Protein AF-A0A3N6BQ92-F1 (afdb_monomer)

Nearest PDB structures (foldseek):
  6eoq-assembly2_D  TM=3.029E-01  e=1.787E+00  Homo sapiens
  7svn-assembly1_A  TM=2.947E-01  e=1.986E+00  Homo sapiens
  7svl-assembly1_B  TM=3.334E-01  e=3.032E+00  Homo sapiens
  6eor-assembly1_B  TM=2.919E-01  e=3.032E+00  Homo sapiens
  6eoq-assembly2_B  TM=2.888E-01  e=7.455E+00  Homo sapiens

Structure (mmCIF, N/CA/C/O backbone):
data_AF-A0A3N6BQ92-F1
#
_entry.id   AF-A0A3N6BQ92-F1
#
loop_
_atom_site.group_PDB
_atom_site.id
_atom_site.type_symbol
_atom_site.label_atom_id
_atom_site.label_alt_id
_atom_site.label_comp_id
_atom_site.label_asym_id
_atom_site.label_entity_id
_atom_site.label_seq_id
_atom_site.pdbx_PDB_ins_code
_atom_site.Cartn_x
_atom_site.Cartn_y
_atom_site.Cartn_z
_atom_site.occupancy
_atom_site.B_iso_or_equiv
_atom_site.auth_seq_id
_atom_site.auth_comp_id
_atom_site.auth_asym_id
_atom_site.auth_atom_id
_atom_site.pdbx_PDB_model_num
ATOM 1 N N . MET A 1 1 ? -0.051 -2.066 18.102 1.00 80.56 1 MET A N 1
ATOM 2 C CA . MET A 1 1 ? -1.326 -1.638 17.477 1.00 80.56 1 MET A CA 1
ATOM 3 C C . MET A 1 1 ? -2.043 -0.658 18.404 1.00 80.56 1 MET A C 1
ATOM 5 O O . MET A 1 1 ? -2.287 -1.010 19.554 1.00 80.56 1 MET A O 1
ATOM 9 N N . LYS A 1 2 ? -2.346 0.562 17.938 1.00 93.75 2 LYS A N 1
ATOM 10 C CA . LYS A 1 2 ? -2.968 1.643 18.731 1.00 93.75 2 LYS A CA 1
ATOM 11 C C . LYS A 1 2 ? -4.335 2.013 18.151 1.00 93.75 2 LYS A C 1
ATOM 13 O O . LYS A 1 2 ? -4.481 2.065 16.934 1.00 93.75 2 LYS A O 1
ATOM 18 N N . TRP A 1 3 ? -5.326 2.232 19.016 1.00 97.12 3 TRP A N 1
ATOM 19 C CA . TRP A 1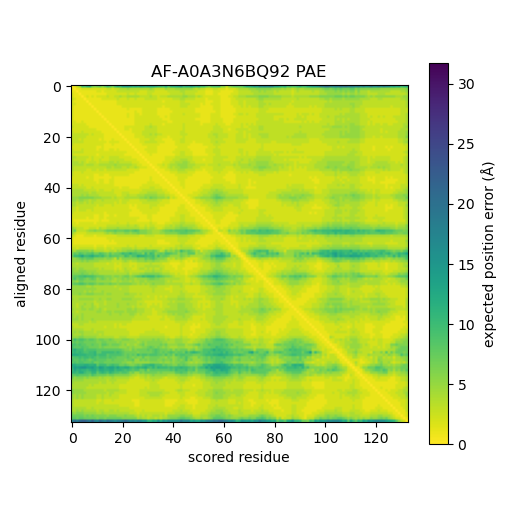 3 ? -6.704 2.541 18.619 1.00 97.12 3 TRP A CA 1
ATOM 20 C C . TRP A 1 3 ? -7.021 4.026 18.793 1.00 97.12 3 TRP A C 1
ATOM 22 O O . TRP A 1 3 ? -6.696 4.612 19.826 1.00 97.12 3 TRP A O 1
ATOM 32 N N . PHE A 1 4 ? -7.735 4.593 17.827 1.00 97.94 4 PHE A N 1
ATOM 3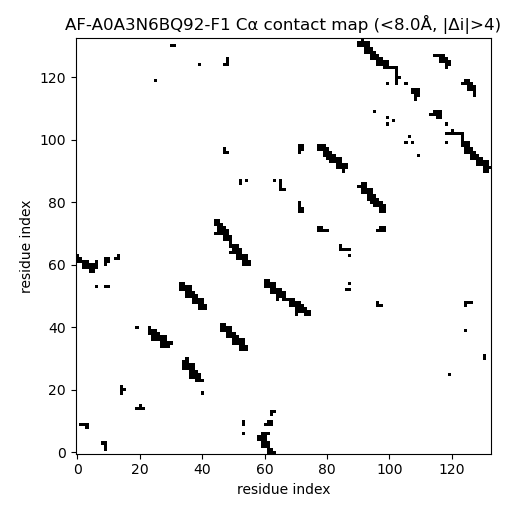3 C CA . PHE A 1 4 ? -8.110 6.003 17.758 1.00 97.94 4 PHE A CA 1
ATOM 34 C C . PHE A 1 4 ? -9.618 6.161 17.584 1.00 97.94 4 PHE A C 1
ATOM 36 O O . PHE A 1 4 ? -10.301 5.231 17.164 1.00 97.94 4 PHE A O 1
ATOM 43 N N . ASN A 1 5 ? -10.141 7.341 17.912 1.00 97.12 5 ASN A N 1
ATOM 44 C CA . ASN A 1 5 ? -11.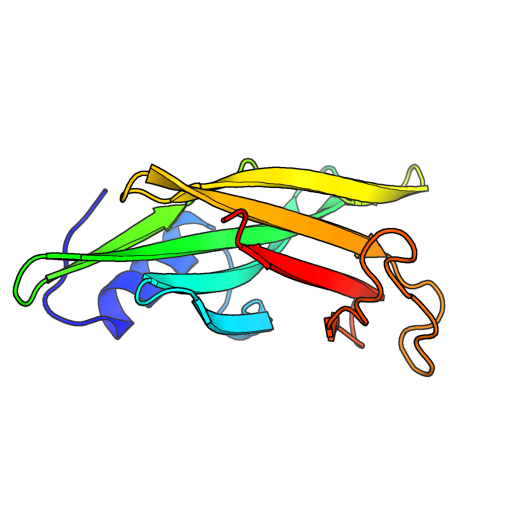570 7.647 17.775 1.00 97.12 5 ASN A CA 1
ATOM 45 C C . ASN A 1 5 ? -11.951 8.149 16.368 1.00 97.12 5 ASN A C 1
ATOM 47 O O . ASN A 1 5 ? -13.135 8.317 16.095 1.00 97.12 5 ASN A O 1
ATOM 51 N N . SER A 1 6 ? -10.975 8.375 15.484 1.00 97.50 6 SER A N 1
ATOM 52 C CA . SER A 1 6 ? -11.186 8.714 14.074 1.00 97.50 6 SER A CA 1
ATOM 53 C C . SER A 1 6 ? -10.274 7.879 13.182 1.00 97.50 6 SER A C 1
ATOM 55 O O . SER A 1 6 ? -9.218 7.415 13.617 1.00 97.50 6 SER A O 1
ATOM 57 N N . GLU A 1 7 ? -10.718 7.674 11.947 1.00 96.44 7 GLU A N 1
ATOM 58 C CA . GLU A 1 7 ? -9.959 6.986 10.906 1.00 96.44 7 GLU A CA 1
ATOM 59 C C . GLU A 1 7 ? -8.707 7.774 10.512 1.00 96.44 7 GLU A C 1
ATOM 61 O O . GLU A 1 7 ? -7.619 7.211 10.509 1.00 96.44 7 GLU A O 1
ATOM 66 N N . GLU A 1 8 ? -8.848 9.083 10.309 1.00 97.06 8 GLU A N 1
ATOM 67 C CA . GLU A 1 8 ? -7.755 10.015 10.007 1.00 97.06 8 GLU A CA 1
ATOM 68 C C . GLU A 1 8 ? -6.583 9.868 10.987 1.00 97.06 8 GLU A C 1
ATOM 70 O O . GLU A 1 8 ? -5.462 9.602 10.574 1.00 97.06 8 GLU A O 1
ATOM 75 N N . LYS A 1 9 ? -6.848 9.864 12.301 1.00 97.94 9 LYS A N 1
ATOM 76 C CA . LYS A 1 9 ? -5.797 9.671 13.318 1.00 97.94 9 LYS A CA 1
ATOM 77 C C . LYS A 1 9 ? -5.143 8.293 13.265 1.00 97.94 9 LYS A C 1
ATOM 79 O O . LYS A 1 9 ? -3.988 8.141 13.658 1.00 97.94 9 LYS A O 1
ATOM 84 N N . ALA A 1 10 ? -5.886 7.267 12.849 1.00 97.81 10 ALA A N 1
ATOM 85 C CA . ALA A 1 10 ? -5.319 5.939 12.662 1.00 97.81 10 ALA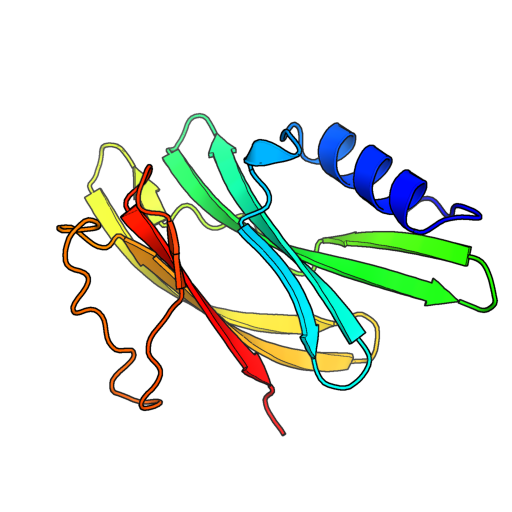 A CA 1
ATOM 86 C C . ALA A 1 10 ? -4.393 5.906 11.439 1.00 97.81 10 ALA A C 1
ATOM 88 O O . ALA A 1 10 ? -3.329 5.295 11.527 1.00 97.81 10 ALA A O 1
ATOM 89 N N . ILE A 1 11 ? -4.770 6.588 10.353 1.00 97.62 11 ILE A N 1
ATOM 90 C CA . ILE A 1 11 ? -3.952 6.751 9.148 1.00 97.62 11 ILE A CA 1
ATOM 91 C C . ILE A 1 11 ? -2.700 7.569 9.468 1.00 97.62 11 ILE A C 1
ATOM 93 O O . ILE A 1 11 ? -1.607 7.054 9.272 1.00 97.62 11 ILE A O 1
ATOM 97 N N . GLU A 1 12 ? -2.824 8.759 10.061 1.00 97.75 12 GLU A N 1
ATOM 98 C CA . GLU A 1 12 ? -1.689 9.603 10.479 1.00 97.75 12 GLU A CA 1
ATOM 99 C C . GLU A 1 12 ? -0.667 8.819 11.314 1.00 97.75 12 GLU A C 1
ATOM 101 O O . GLU A 1 12 ? 0.538 8.865 11.064 1.00 97.75 12 GLU A O 1
ATOM 106 N N . TYR A 1 13 ? -1.151 8.050 12.294 1.00 97.50 13 TYR A N 1
ATOM 107 C CA . TYR A 1 13 ? -0.298 7.191 13.110 1.00 97.50 13 TYR A CA 1
ATOM 108 C C . TYR A 1 13 ? 0.377 6.084 12.289 1.00 97.50 13 TYR A C 1
ATOM 110 O O . TYR A 1 13 ? 1.539 5.760 12.533 1.00 97.50 13 TYR A O 1
ATOM 118 N N . GLY A 1 14 ? -0.341 5.494 11.332 1.00 97.06 14 GLY A N 1
ATOM 119 C CA . GLY A 1 14 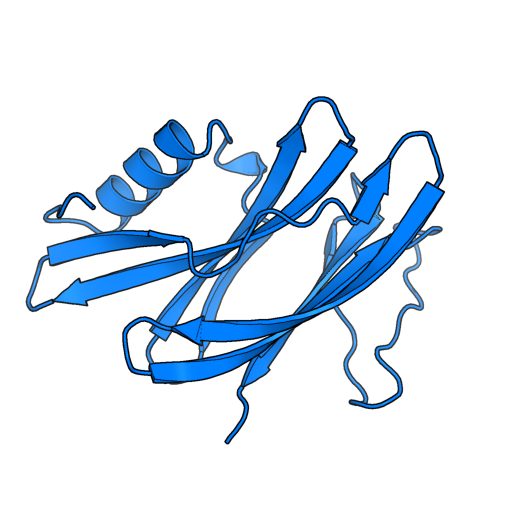? 0.192 4.534 10.370 1.00 97.06 14 GLY A CA 1
ATOM 120 C C . GLY A 1 14 ? 1.340 5.113 9.551 1.00 97.06 14 GLY A C 1
ATOM 121 O O . GLY A 1 14 ? 2.440 4.568 9.591 1.00 97.06 14 GLY A O 1
ATOM 122 N N . LEU A 1 15 ? 1.115 6.263 8.911 1.00 97.00 15 LEU A N 1
ATOM 123 C CA . LEU A 1 15 ? 2.112 6.971 8.103 1.00 97.00 15 LEU A CA 1
ATOM 124 C C . LEU A 1 15 ? 3.385 7.272 8.907 1.00 97.00 15 LEU A C 1
ATOM 126 O O . LEU A 1 15 ? 4.495 6.996 8.450 1.00 97.00 15 LEU A O 1
ATOM 130 N N . GLN A 1 16 ? 3.233 7.745 10.149 1.00 96.56 16 GLN A N 1
ATOM 131 C CA . GLN A 1 16 ? 4.361 8.002 11.050 1.00 96.56 16 GLN A CA 1
ATOM 132 C C . GLN A 1 16 ? 5.165 6.735 11.372 1.00 96.56 16 GLN A C 1
ATOM 134 O O . GLN A 1 16 ? 6.395 6.762 11.315 1.00 96.56 16 GLN A O 1
ATOM 139 N N . ASN A 1 17 ? 4.498 5.622 11.699 1.00 94.56 17 ASN A N 1
ATOM 140 C CA . ASN A 1 17 ? 5.190 4.365 12.010 1.00 94.56 17 ASN A CA 1
ATOM 141 C C . ASN A 1 17 ? 5.888 3.777 10.783 1.00 94.56 17 ASN A C 1
ATOM 143 O O . ASN A 1 17 ? 6.991 3.244 10.894 1.00 94.56 17 ASN A O 1
ATOM 147 N N . GLU A 1 18 ? 5.242 3.874 9.623 1.00 93.81 18 GLU A N 1
ATOM 148 C CA . GLU A 1 18 ? 5.780 3.390 8.356 1.00 93.81 18 GLU A CA 1
ATOM 149 C C . GLU A 1 18 ? 6.876 4.319 7.801 1.00 93.81 18 GLU A C 1
ATOM 151 O O . GLU A 1 18 ? 7.637 3.905 6.924 1.00 93.81 18 GLU A O 1
ATOM 156 N N . LYS A 1 19 ? 7.032 5.526 8.367 1.00 95.12 19 LYS A N 1
ATOM 157 C CA . LYS A 1 19 ? 7.962 6.579 7.923 1.00 95.12 19 LYS A CA 1
ATOM 158 C C . LYS A 1 19 ? 7.704 7.018 6.477 1.00 95.12 19 LYS A C 1
ATOM 160 O O . LYS A 1 19 ? 8.645 7.241 5.719 1.00 95.12 19 LYS A O 1
ATOM 165 N N . ILE A 1 20 ? 6.431 7.139 6.122 1.00 95.56 20 ILE A N 1
ATOM 166 C CA . ILE A 1 20 ? 5.950 7.579 4.807 1.00 95.56 20 ILE A CA 1
ATOM 167 C C . ILE A 1 20 ? 5.104 8.846 4.957 1.00 95.56 20 ILE A C 1
ATOM 169 O O . ILE A 1 20 ? 4.690 9.214 6.060 1.00 95.56 20 ILE A O 1
ATOM 173 N N . LYS A 1 21 ? 4.867 9.534 3.846 1.00 96.88 21 LYS A N 1
ATOM 174 C CA . LYS A 1 21 ? 4.042 10.740 3.758 1.00 96.88 21 LYS A CA 1
ATOM 175 C C . LYS A 1 21 ? 2.673 10.406 3.179 1.00 96.88 21 LYS A C 1
ATOM 177 O O . LYS A 1 21 ? 2.468 9.353 2.590 1.00 96.88 21 LYS A O 1
ATOM 182 N N . GLU A 1 22 ? 1.741 11.342 3.296 1.00 96.25 22 GLU A N 1
ATOM 183 C CA . GLU A 1 22 ? 0.422 11.215 2.667 1.00 96.25 22 GLU A CA 1
ATOM 184 C C . GLU A 1 22 ? 0.519 11.093 1.138 1.00 96.25 22 GLU A C 1
ATOM 186 O O . GLU A 1 22 ? -0.196 10.296 0.546 1.00 96.25 22 GLU A O 1
ATOM 191 N N . SER A 1 23 ? 1.481 11.781 0.511 1.00 95.94 23 SER A N 1
ATOM 192 C CA . SER A 1 23 ? 1.776 11.667 -0.927 1.00 95.94 23 SER A CA 1
ATOM 193 C C . SER A 1 23 ? 2.277 10.286 -1.363 1.00 95.94 23 SER A C 1
ATOM 195 O O . SER A 1 23 ? 2.375 10.023 -2.558 1.00 95.94 23 SER A O 1
ATOM 197 N N . ASP A 1 24 ? 2.645 9.424 -0.414 1.00 96.81 24 ASP A N 1
ATOM 198 C CA . ASP A 1 24 ? 3.041 8.047 -0.701 1.00 96.81 24 ASP A CA 1
ATOM 199 C C . ASP A 1 24 ? 1.830 7.097 -0.722 1.00 96.81 24 ASP A C 1
ATOM 201 O O . ASP A 1 24 ? 1.967 5.940 -1.116 1.00 96.81 24 ASP A O 1
ATOM 205 N N . ILE A 1 25 ? 0.639 7.554 -0.318 1.00 97.25 25 ILE A N 1
ATOM 206 C CA . ILE A 1 25 ? -0.600 6.788 -0.475 1.00 97.25 25 ILE A CA 1
ATOM 207 C C . ILE A 1 25 ? -0.984 6.793 -1.954 1.00 97.25 25 ILE A C 1
ATOM 209 O O . ILE A 1 25 ? -1.187 7.847 -2.549 1.00 97.25 25 ILE A O 1
ATOM 213 N N . LEU A 1 26 ? -1.112 5.599 -2.528 1.00 96.44 26 LEU A N 1
ATOM 214 C CA . LEU A 1 26 ? -1.571 5.407 -3.901 1.00 96.44 26 LEU A CA 1
ATOM 215 C C . LEU A 1 26 ? -3.098 5.358 -3.954 1.00 96.44 26 LEU A C 1
ATOM 217 O O . LEU A 1 26 ? -3.710 5.968 -4.824 1.00 96.44 26 LEU A O 1
ATOM 221 N N . GLU A 1 27 ? -3.716 4.662 -2.997 1.00 96.50 27 GLU A N 1
ATOM 222 C CA . GLU A 1 27 ? -5.170 4.541 -2.918 1.00 96.50 27 GLU A CA 1
ATOM 223 C C . GLU A 1 27 ? -5.627 4.168 -1.505 1.00 96.50 27 GLU A C 1
ATOM 225 O O . GLU A 1 27 ? -4.948 3.448 -0.765 1.00 96.50 27 GLU A O 1
ATOM 230 N N . ILE A 1 28 ? -6.825 4.631 -1.146 1.00 96.75 28 ILE A N 1
ATOM 231 C CA . ILE A 1 28 ? -7.600 4.100 -0.026 1.00 96.75 28 ILE A CA 1
ATOM 232 C C . ILE A 1 28 ? -8.853 3.468 -0.617 1.00 96.75 28 ILE A C 1
ATOM 234 O O . ILE A 1 28 ? -9.692 4.176 -1.173 1.00 96.75 28 ILE A O 1
ATOM 238 N N . LEU A 1 29 ? -8.988 2.153 -0.476 1.00 94.81 29 LEU A N 1
ATOM 239 C CA . LEU A 1 29 ? -10.077 1.396 -1.085 1.00 94.81 29 LEU A CA 1
ATOM 240 C C . LEU A 1 29 ? -10.849 0.562 -0.062 1.00 94.81 29 LEU A C 1
ATOM 242 O O . LEU A 1 29 ? -10.334 0.192 0.996 1.00 94.81 29 LEU A O 1
ATOM 246 N N . ASP A 1 30 ? -12.088 0.234 -0.413 1.00 94.12 30 ASP A N 1
ATOM 247 C CA . ASP A 1 30 ? -12.926 -0.708 0.318 1.00 94.12 30 ASP A CA 1
ATOM 248 C C . ASP A 1 30 ? -13.074 -1.997 -0.498 1.00 94.12 30 ASP A C 1
ATOM 250 O O . ASP A 1 30 ? -13.579 -1.988 -1.620 1.00 94.12 30 ASP A O 1
ATOM 254 N N . LEU A 1 31 ? -12.657 -3.123 0.078 1.00 90.94 31 LEU A N 1
ATOM 255 C CA . LEU A 1 31 ? -12.732 -4.445 -0.536 1.00 90.94 31 LEU A CA 1
ATOM 256 C C . LEU A 1 31 ? -13.422 -5.406 0.435 1.00 90.94 31 LEU A C 1
ATOM 258 O O . LEU A 1 31 ? -12.980 -5.588 1.568 1.00 90.94 31 LEU A O 1
ATOM 262 N N . ASN A 1 32 ? -14.556 -5.975 0.017 1.00 90.44 32 ASN A N 1
ATOM 263 C CA . ASN A 1 32 ? -15.410 -6.850 0.835 1.00 90.44 32 ASN A CA 1
ATOM 264 C C . ASN A 1 32 ? -15.752 -6.288 2.234 1.00 90.44 32 ASN A C 1
ATOM 266 O O . ASN A 1 32 ? -15.726 -6.997 3.245 1.00 90.44 32 ASN A O 1
ATOM 270 N N . GLY A 1 33 ? -16.048 -4.987 2.317 1.00 90.62 33 GLY A N 1
ATOM 271 C CA . GLY A 1 33 ? -16.375 -4.326 3.588 1.00 90.62 33 GLY A CA 1
ATOM 272 C C . GLY A 1 33 ? -15.189 -4.205 4.556 1.00 90.62 33 GLY A C 1
ATOM 273 O O . GLY A 1 33 ? -15.378 -4.050 5.773 1.00 90.62 33 GLY A O 1
ATOM 274 N N . GLU A 1 34 ? -13.964 -4.313 4.044 1.00 92.69 34 GLU A N 1
ATOM 275 C CA . GLU A 1 34 ? -12.726 -3.976 4.733 1.00 92.69 34 GLU A CA 1
ATOM 276 C C . GLU A 1 34 ? -12.018 -2.834 4.017 1.00 92.69 34 GLU A C 1
ATOM 278 O O . GLU A 1 34 ? -11.959 -2.799 2.793 1.00 92.69 34 GLU A O 1
ATOM 283 N N . ARG A 1 35 ? -11.482 -1.904 4.807 1.00 95.62 35 ARG A N 1
ATOM 284 C CA . ARG A 1 35 ? -10.851 -0.692 4.304 1.00 95.62 35 ARG A CA 1
ATOM 285 C C . ARG A 1 35 ? -9.340 -0.840 4.321 1.00 95.62 35 ARG A C 1
ATOM 287 O O . ARG A 1 35 ? -8.777 -1.190 5.364 1.00 95.62 35 ARG A O 1
ATOM 294 N N . PHE A 1 36 ? -8.704 -0.572 3.190 1.00 95.50 36 PHE A N 1
ATOM 295 C CA . PHE A 1 36 ? -7.272 -0.740 2.979 1.00 95.50 36 PHE A CA 1
ATOM 296 C C . PHE A 1 36 ? -6.632 0.555 2.492 1.00 95.50 36 PHE A C 1
ATOM 298 O O . PHE A 1 36 ? -7.267 1.365 1.824 1.00 95.50 36 PHE A O 1
ATOM 305 N N . VAL A 1 37 ? -5.361 0.725 2.833 1.00 96.94 37 VAL A N 1
ATOM 306 C CA . VAL A 1 37 ? -4.491 1.800 2.363 1.00 96.94 37 VAL A CA 1
ATOM 307 C C . VAL A 1 37 ? -3.337 1.144 1.624 1.00 96.94 37 VAL A C 1
ATOM 309 O O . VAL A 1 37 ? -2.585 0.369 2.221 1.00 96.94 37 VAL A O 1
ATOM 312 N N . VAL A 1 38 ? -3.219 1.441 0.336 1.00 96.06 38 VAL A N 1
ATOM 313 C CA . VAL A 1 38 ? -2.114 1.008 -0.520 1.00 96.06 38 VAL A CA 1
ATOM 314 C C . VAL A 1 38 ? -1.142 2.167 -0.636 1.00 96.06 38 VAL A C 1
ATOM 316 O O . VAL A 1 38 ? -1.547 3.291 -0.934 1.00 96.06 38 VAL A O 1
ATOM 319 N N . PHE A 1 39 ? 0.135 1.916 -0.375 1.00 96.69 39 PHE A N 1
ATOM 320 C CA . PHE A 1 39 ? 1.139 2.972 -0.340 1.00 96.69 39 PHE A CA 1
ATOM 321 C C . PHE A 1 39 ? 2.488 2.502 -0.875 1.00 96.69 39 PHE A C 1
ATOM 323 O O . PHE A 1 39 ? 2.869 1.338 -0.712 1.00 96.69 39 PHE A O 1
ATOM 330 N N . LYS A 1 40 ? 3.230 3.433 -1.479 1.00 96.50 40 LYS A N 1
ATOM 331 C CA . LYS A 1 40 ? 4.637 3.246 -1.831 1.00 96.50 40 LYS A CA 1
ATOM 332 C C . LYS A 1 40 ? 5.524 3.463 -0.608 1.00 96.50 40 LYS A C 1
ATOM 334 O O . LYS A 1 40 ? 5.213 4.233 0.296 1.00 96.50 40 LYS A O 1
ATOM 339 N N . PHE A 1 41 ? 6.645 2.759 -0.558 1.00 95.94 41 PHE A N 1
ATOM 340 C CA . PHE A 1 41 ? 7.659 2.951 0.471 1.00 95.94 41 PHE A CA 1
ATOM 341 C C . PHE A 1 41 ? 9.056 2.874 -0.137 1.00 95.94 41 PHE A C 1
ATOM 343 O O . PHE A 1 41 ? 9.275 2.236 -1.167 1.00 95.94 41 PHE A O 1
ATOM 350 N N . LYS A 1 42 ? 10.020 3.490 0.552 1.00 95.31 42 LYS A N 1
ATOM 351 C CA . LYS A 1 42 ? 11.432 3.477 0.175 1.00 95.31 42 LYS A CA 1
ATOM 352 C C . LYS A 1 42 ? 12.307 3.088 1.358 1.00 95.31 42 LYS A C 1
ATOM 354 O O . LYS A 1 42 ? 12.146 3.605 2.463 1.00 95.31 42 LYS A O 1
ATOM 359 N N . VAL A 1 43 ? 13.232 2.171 1.116 1.00 93.62 43 VAL A N 1
ATOM 360 C CA . VAL A 1 43 ? 14.251 1.686 2.056 1.00 93.62 43 VAL A CA 1
ATOM 361 C C . VAL A 1 43 ? 15.627 1.718 1.381 1.00 93.62 43 VAL A C 1
ATOM 363 O O . VAL A 1 43 ? 15.747 2.103 0.217 1.00 93.62 43 VAL A O 1
ATOM 366 N N . SER A 1 44 ? 16.689 1.357 2.104 1.00 93.69 44 SER A N 1
ATOM 367 C CA . SER A 1 44 ? 18.059 1.337 1.567 1.00 93.69 44 SER A CA 1
ATOM 368 C C . SER A 1 44 ? 18.214 0.404 0.367 1.00 93.69 44 SER A C 1
ATOM 370 O O . SER A 1 44 ? 18.990 0.689 -0.544 1.00 93.69 44 SER A O 1
ATOM 372 N N . GLU A 1 45 ? 17.467 -0.696 0.366 1.00 93.31 45 GLU A N 1
ATOM 373 C CA . GLU A 1 45 ? 17.526 -1.758 -0.635 1.00 93.31 45 GLU A CA 1
ATOM 374 C C . GLU A 1 45 ? 16.746 -1.403 -1.908 1.00 93.31 45 GLU A C 1
ATOM 376 O O . GLU A 1 45 ? 17.003 -1.988 -2.959 1.00 93.31 45 GLU A O 1
ATOM 381 N N . GLY A 1 46 ? 15.820 -0.442 -1.842 1.00 95.62 46 GLY A N 1
ATOM 382 C CA . GLY A 1 46 ? 14.971 -0.075 -2.969 1.00 95.62 46 GLY A CA 1
ATOM 383 C C . GLY A 1 46 ? 13.606 0.474 -2.564 1.00 95.62 46 GLY A C 1
ATOM 384 O O . GLY A 1 46 ? 13.405 0.946 -1.445 1.00 95.62 46 GLY A O 1
ATOM 385 N N . GLU A 1 47 ? 12.666 0.416 -3.495 1.00 96.06 47 GLU A N 1
ATOM 386 C CA . GLU A 1 47 ? 11.288 0.872 -3.324 1.00 96.06 47 GLU A CA 1
ATOM 387 C C . GLU A 1 47 ? 10.279 -0.213 -3.711 1.00 96.06 47 GLU A C 1
ATOM 389 O O . GLU A 1 47 ? 10.591 -1.171 -4.430 1.00 96.06 47 GLU A O 1
ATOM 394 N N . GLY A 1 48 ? 9.067 -0.084 -3.184 1.00 96.19 48 GLY A N 1
ATOM 395 C CA . GLY A 1 48 ? 7.972 -0.991 -3.493 1.00 96.19 48 GLY A CA 1
ATOM 396 C C . GLY A 1 48 ? 6.649 -0.550 -2.894 1.00 96.19 48 GLY A C 1
ATOM 397 O O . GLY A 1 48 ? 6.517 0.584 -2.433 1.00 96.19 48 GLY A O 1
ATOM 398 N N . ILE A 1 49 ? 5.670 -1.452 -2.918 1.00 95.50 49 ILE A N 1
ATOM 399 C CA . ILE A 1 49 ? 4.299 -1.198 -2.469 1.00 95.50 49 ILE A CA 1
ATOM 400 C C . ILE A 1 49 ? 3.971 -2.091 -1.279 1.00 95.50 49 ILE A C 1
ATOM 402 O O . ILE A 1 49 ? 4.380 -3.250 -1.206 1.00 95.50 49 ILE A O 1
ATOM 406 N N . ASN A 1 50 ? 3.233 -1.536 -0.326 1.00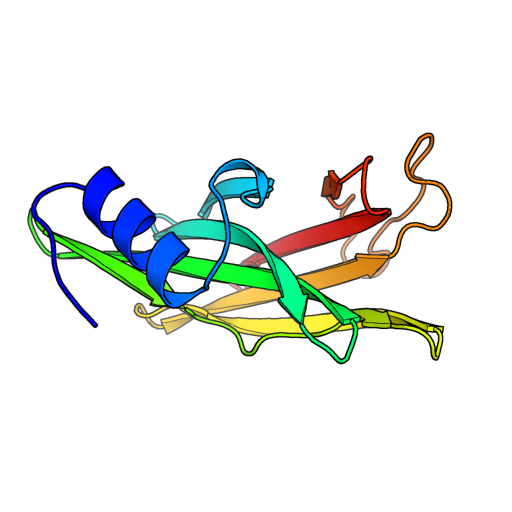 94.69 50 ASN A N 1
ATOM 407 C CA . ASN A 1 50 ? 2.706 -2.261 0.817 1.00 94.69 50 ASN A CA 1
ATOM 408 C C . ASN A 1 50 ? 1.229 -1.895 1.024 1.00 94.69 50 ASN A C 1
ATOM 410 O O . ASN A 1 50 ? 0.733 -0.887 0.516 1.00 94.69 50 ASN A O 1
ATOM 414 N N . VAL A 1 51 ? 0.524 -2.743 1.766 1.00 94.81 51 VAL A N 1
ATOM 415 C CA . VAL A 1 51 ? -0.889 -2.583 2.087 1.00 94.81 51 VAL A CA 1
ATOM 416 C C . VAL A 1 51 ? -1.070 -2.660 3.595 1.00 94.81 51 VAL A C 1
ATOM 418 O O . VAL A 1 51 ? -0.562 -3.556 4.279 1.00 94.81 51 VAL A O 1
ATOM 421 N N . ALA A 1 52 ? -1.843 -1.721 4.118 1.00 95.19 52 ALA A N 1
ATOM 422 C CA . ALA A 1 52 ? -2.346 -1.769 5.475 1.00 95.19 52 ALA A CA 1
ATOM 423 C C . ALA A 1 52 ? -3.866 -1.793 5.480 1.00 95.19 52 ALA A C 1
ATOM 425 O O . ALA A 1 52 ? -4.531 -1.248 4.609 1.00 95.19 52 ALA A O 1
ATOM 426 N N . GLN A 1 53 ? -4.421 -2.409 6.508 1.00 95.69 53 GLN A N 1
ATOM 427 C CA . GLN A 1 53 ? -5.834 -2.389 6.806 1.00 95.69 53 GLN A CA 1
ATOM 428 C C . GLN A 1 53 ? -6.139 -1.318 7.856 1.00 95.69 53 GLN A C 1
ATOM 430 O O . GLN A 1 53 ? -5.470 -1.223 8.891 1.00 95.69 53 GLN A O 1
ATOM 435 N N . ILE A 1 54 ? -7.234 -0.588 7.656 1.00 96.88 54 ILE A N 1
ATOM 436 C CA . ILE A 1 54 ? -7.878 0.196 8.707 1.00 96.88 54 ILE A CA 1
ATOM 437 C C . ILE A 1 54 ? -8.868 -0.704 9.447 1.00 96.88 54 ILE A C 1
ATOM 439 O O . ILE A 1 54 ? -10.022 -0.897 9.059 1.00 96.88 54 ILE A O 1
ATOM 443 N N . ALA A 1 55 ? -8.411 -1.279 10.556 1.00 94.44 55 ALA A N 1
ATOM 444 C CA . ALA A 1 55 ? -9.249 -2.097 11.415 1.00 94.44 55 ALA A CA 1
ATOM 445 C C . ALA A 1 55 ? -10.266 -1.217 12.154 1.00 94.44 55 ALA A C 1
ATOM 447 O O . ALA A 1 55 ? -9.893 -0.287 12.872 1.00 94.44 55 ALA A O 1
ATOM 448 N N . LYS A 1 56 ? -11.553 -1.561 12.054 1.00 93.88 56 LYS A N 1
ATOM 449 C CA . LYS A 1 56 ? -12.651 -0.875 12.747 1.00 93.88 56 LYS A CA 1
ATOM 450 C C . LYS A 1 56 ? -13.286 -1.784 13.796 1.00 93.88 56 LYS A C 1
ATOM 452 O O . LYS A 1 56 ? -13.706 -2.898 13.493 1.00 93.88 56 LYS A O 1
ATOM 457 N N . LYS A 1 57 ? -13.400 -1.306 15.038 1.00 92.38 57 LYS A N 1
ATOM 458 C CA . LYS A 1 57 ? -14.137 -1.984 16.119 1.00 92.38 57 LYS A CA 1
ATOM 459 C C . LYS A 1 57 ? -14.992 -0.973 16.874 1.00 92.38 57 LYS A C 1
ATOM 461 O O . LYS A 1 57 ? -14.468 -0.062 17.515 1.00 92.38 57 LYS A O 1
ATOM 466 N N . LYS A 1 58 ? -16.318 -1.149 16.831 1.00 90.94 58 LYS A N 1
ATOM 467 C CA . LYS A 1 58 ? -17.296 -0.161 17.325 1.00 90.94 58 LYS A CA 1
ATOM 468 C C . LYS A 1 58 ? -17.052 1.204 16.652 1.00 90.94 58 LYS A C 1
ATOM 470 O O . LYS A 1 58 ? -17.188 1.312 15.439 1.00 90.94 58 LYS A O 1
ATOM 475 N N . LYS A 1 59 ? -16.650 2.218 17.424 1.00 92.69 59 LYS A N 1
ATOM 476 C CA . LYS A 1 59 ? -16.315 3.576 16.960 1.00 92.69 59 LYS A CA 1
ATOM 477 C C . LYS A 1 59 ? -14.808 3.872 17.026 1.00 92.69 59 LYS A C 1
ATOM 479 O O . LYS A 1 59 ? -14.422 5.027 17.160 1.00 92.69 59 LYS A O 1
ATOM 484 N N . LYS A 1 60 ? -13.962 2.835 17.017 1.00 96.94 60 LYS A N 1
ATOM 485 C CA . LYS A 1 60 ? -12.502 2.975 17.055 1.00 96.94 60 LYS A CA 1
ATOM 486 C C . LYS A 1 60 ? -11.842 2.391 15.813 1.00 96.94 60 LYS A C 1
ATOM 488 O O . LYS A 1 60 ? -12.309 1.378 15.290 1.00 96.94 60 LYS A O 1
ATOM 493 N N . TYR A 1 61 ? -10.735 3.008 15.421 1.00 97.50 61 TYR A N 1
ATOM 494 C CA . TYR A 1 61 ? -9.968 2.718 14.213 1.00 97.50 61 TYR A CA 1
ATOM 495 C C . TYR A 1 61 ? -8.509 2.430 14.566 1.00 97.50 61 TYR A C 1
ATOM 497 O O . TYR A 1 61 ? -7.993 2.966 15.550 1.00 97.50 61 TYR A O 1
ATOM 505 N N . SER A 1 62 ? -7.844 1.567 13.806 1.00 97.00 62 SER A N 1
ATOM 506 C CA . SER A 1 62 ? -6.432 1.243 14.005 1.00 97.00 62 SER A CA 1
ATOM 507 C C . SER A 1 62 ? -5.770 0.862 12.689 1.00 97.00 62 SER A C 1
ATOM 509 O O . SER A 1 62 ? -6.372 0.153 11.890 1.00 97.00 62 SER A O 1
ATOM 511 N N . TRP A 1 63 ? -4.527 1.299 12.504 1.00 96.94 63 TRP A N 1
ATOM 512 C CA . TRP A 1 63 ? -3.671 0.858 11.408 1.00 96.94 63 TRP A CA 1
ATOM 513 C C . TRP A 1 63 ? -3.117 -0.541 11.684 1.00 96.94 63 TRP A C 1
ATOM 515 O O . TRP A 1 63 ? -2.568 -0.800 12.764 1.00 96.94 63 TRP A O 1
ATOM 525 N N . TYR A 1 64 ? -3.251 -1.433 10.709 1.00 94.00 64 TYR A N 1
ATOM 526 C CA . TYR A 1 64 ? -2.749 -2.798 10.763 1.00 94.00 64 TYR A CA 1
ATOM 527 C C . TYR A 1 64 ? -2.091 -3.168 9.434 1.00 94.00 64 TYR A C 1
ATOM 529 O O . TYR A 1 64 ? -2.781 -3.435 8.459 1.00 94.00 64 TYR A O 1
ATOM 537 N N . THR A 1 65 ? -0.763 -3.169 9.383 1.00 91.62 65 THR A N 1
ATOM 538 C CA . THR A 1 65 ? -0.006 -3.577 8.192 1.00 91.62 65 THR A CA 1
ATOM 539 C C . THR A 1 65 ? -0.198 -5.075 7.962 1.00 91.62 65 THR A C 1
ATOM 541 O O . THR A 1 65 ? 0.076 -5.868 8.863 1.00 91.62 65 THR A O 1
ATOM 544 N N . ILE A 1 66 ? -0.720 -5.448 6.790 1.00 86.19 66 ILE A N 1
ATOM 545 C CA . ILE A 1 66 ? -1.124 -6.834 6.480 1.00 86.19 66 ILE A CA 1
ATOM 546 C C . ILE A 1 66 ? -0.103 -7.578 5.617 1.00 86.19 66 ILE A C 1
ATOM 548 O O . ILE A 1 66 ? -0.199 -8.792 5.471 1.00 86.19 66 ILE A O 1
ATOM 552 N N . THR A 1 67 ? 0.877 -6.872 5.049 1.00 79.25 67 THR A N 1
ATOM 553 C CA . THR A 1 67 ? 1.909 -7.479 4.202 1.00 79.25 67 THR A CA 1
ATOM 554 C C . THR A 1 67 ? 3.304 -7.162 4.726 1.00 79.25 67 THR A C 1
ATOM 556 O O . THR A 1 67 ? 3.526 -6.156 5.407 1.00 79.25 67 THR A O 1
ATOM 559 N N . ASN A 1 68 ? 4.261 -8.029 4.400 1.00 81.25 68 ASN A N 1
ATOM 560 C CA . ASN A 1 68 ? 5.668 -7.699 4.568 1.00 81.25 68 ASN A CA 1
ATOM 561 C C . ASN A 1 68 ? 6.075 -6.721 3.462 1.00 81.25 68 ASN A C 1
ATOM 563 O O . ASN A 1 68 ? 5.623 -6.846 2.330 1.00 81.25 68 ASN A O 1
ATOM 567 N N . ARG A 1 69 ? 6.936 -5.752 3.782 1.00 87.38 69 ARG A N 1
ATOM 568 C CA . ARG A 1 69 ? 7.467 -4.804 2.793 1.00 87.38 69 ARG A CA 1
ATOM 569 C C . ARG A 1 69 ? 8.181 -5.563 1.675 1.00 87.38 69 ARG A C 1
ATOM 571 O O . ARG A 1 69 ? 9.196 -6.206 1.937 1.00 87.38 69 ARG A O 1
ATOM 578 N N . ILE A 1 70 ? 7.674 -5.461 0.449 1.00 89.19 70 ILE A N 1
ATOM 579 C CA . ILE A 1 70 ? 8.255 -6.128 -0.719 1.00 89.19 70 ILE A CA 1
ATOM 580 C C . ILE A 1 70 ? 8.869 -5.086 -1.632 1.00 89.19 70 ILE A C 1
ATOM 582 O O . ILE A 1 70 ? 8.186 -4.217 -2.168 1.00 89.19 70 ILE A O 1
ATOM 586 N N . VAL A 1 71 ? 10.191 -5.159 -1.753 1.00 94.69 71 VAL A N 1
ATOM 587 C CA . VAL A 1 71 ? 10.969 -4.303 -2.642 1.00 94.69 71 VAL A CA 1
ATOM 588 C C . VAL A 1 71 ? 10.900 -4.904 -4.039 1.00 94.69 71 VAL A C 1
ATOM 590 O O . VAL A 1 71 ? 11.412 -5.999 -4.265 1.00 94.69 71 VAL A O 1
ATOM 593 N N . VAL A 1 72 ? 10.264 -4.186 -4.962 1.00 95.75 72 VAL A N 1
ATOM 594 C CA . VAL A 1 72 ? 10.114 -4.602 -6.368 1.00 95.75 72 VAL A CA 1
ATOM 595 C C . VAL A 1 72 ? 11.059 -3.855 -7.303 1.00 95.75 72 VAL A C 1
ATOM 597 O O . VAL A 1 72 ? 11.259 -4.270 -8.442 1.00 95.75 72 VAL A O 1
ATOM 600 N N . LYS A 1 73 ? 11.684 -2.774 -6.825 1.00 96.50 73 LYS A N 1
ATOM 601 C CA . LYS A 1 73 ? 12.610 -1.950 -7.600 1.00 96.50 73 LYS A CA 1
ATOM 602 C C . LYS A 1 73 ? 13.857 -1.629 -6.792 1.00 96.50 73 LYS A C 1
ATOM 604 O O . LYS A 1 73 ? 13.779 -0.993 -5.744 1.00 96.50 73 LYS A O 1
ATOM 609 N N . SER A 1 74 ? 15.015 -2.042 -7.291 1.00 95.62 74 SER A N 1
ATOM 610 C CA . SER A 1 74 ? 16.318 -1.832 -6.658 1.00 95.62 74 SER A CA 1
ATOM 611 C C . SER A 1 74 ? 17.387 -1.467 -7.690 1.00 95.62 74 SER A C 1
ATOM 613 O O . SER A 1 74 ? 17.130 -1.383 -8.891 1.00 95.62 74 SER A O 1
ATOM 615 N N . LYS A 1 75 ? 18.627 -1.263 -7.229 1.00 92.12 75 LYS A N 1
ATOM 616 C CA . LYS A 1 75 ? 19.776 -1.056 -8.128 1.00 92.12 75 LYS A CA 1
ATOM 617 C C . LYS A 1 75 ? 20.111 -2.301 -8.953 1.00 92.12 75 LYS A C 1
ATOM 619 O O . LYS A 1 75 ? 20.733 -2.178 -10.000 1.00 92.12 75 LYS A O 1
ATOM 624 N N . GLN A 1 76 ? 19.747 -3.484 -8.463 1.00 91.44 76 GLN A N 1
ATOM 625 C CA . GLN A 1 76 ? 20.017 -4.766 -9.112 1.00 91.44 76 GLN A CA 1
ATOM 626 C C . GLN A 1 76 ? 18.986 -5.098 -10.195 1.00 91.44 76 GLN A C 1
ATOM 628 O O . GLN A 1 76 ? 19.241 -5.972 -11.018 1.00 91.44 76 GLN A O 1
ATOM 633 N N . GLY A 1 77 ? 17.843 -4.409 -10.209 1.00 92.94 77 GLY A N 1
ATOM 634 C CA . GLY A 1 77 ? 16.817 -4.592 -11.222 1.00 92.94 77 GLY A CA 1
ATOM 635 C C . GLY A 1 77 ? 15.414 -4.336 -10.694 1.00 92.94 77 GLY A C 1
ATOM 636 O O . GLY A 1 77 ? 15.204 -3.729 -9.642 1.00 92.94 77 GLY A O 1
ATOM 637 N N . SER A 1 78 ? 14.442 -4.808 -11.460 1.00 95.12 78 SER A N 1
ATOM 638 C CA . SER A 1 78 ? 13.026 -4.755 -11.118 1.00 95.12 78 SER A CA 1
ATOM 639 C C . SER A 1 78 ? 12.426 -6.146 -11.243 1.00 95.12 78 SER A C 1
ATOM 641 O O . SER A 1 78 ? 12.889 -6.941 -12.064 1.00 95.12 78 SER A O 1
ATOM 643 N N . LEU A 1 79 ? 11.436 -6.441 -10.413 1.00 93.25 79 LEU A N 1
ATOM 644 C CA . LEU A 1 79 ? 10.727 -7.712 -10.410 1.00 93.25 79 LEU A CA 1
ATOM 645 C C . LEU A 1 79 ? 9.240 -7.483 -10.188 1.00 93.25 79 LEU A C 1
ATOM 647 O O . LEU A 1 79 ? 8.852 -6.512 -9.540 1.00 93.25 79 LEU A O 1
ATOM 651 N N . ASP A 1 80 ? 8.447 -8.439 -10.649 1.00 93.56 80 ASP A N 1
ATOM 652 C CA . ASP A 1 80 ? 7.029 -8.513 -10.332 1.00 93.56 80 ASP A CA 1
ATOM 653 C C . ASP A 1 80 ? 6.820 -9.535 -9.214 1.00 93.56 80 ASP A C 1
ATOM 655 O O . ASP A 1 80 ? 7.480 -10.577 -9.151 1.00 93.56 80 ASP A O 1
ATOM 659 N N . ALA A 1 81 ? 5.903 -9.231 -8.304 1.00 92.88 81 ALA A N 1
ATOM 660 C CA . ALA A 1 81 ? 5.575 -10.060 -7.161 1.00 92.88 81 ALA A CA 1
ATOM 661 C C . ALA A 1 81 ? 4.066 -10.292 -7.067 1.00 92.88 81 ALA A C 1
ATOM 663 O O . ALA A 1 81 ? 3.248 -9.398 -7.293 1.00 92.88 81 ALA A O 1
ATOM 664 N N . LYS A 1 82 ? 3.713 -11.520 -6.681 1.00 93.75 82 LYS A N 1
ATOM 665 C CA . LYS A 1 82 ? 2.351 -11.975 -6.403 1.00 93.75 82 LYS A CA 1
ATOM 666 C C . LYS A 1 82 ? 2.319 -12.534 -4.992 1.00 93.75 82 LYS A C 1
ATOM 668 O O . LYS A 1 82 ? 3.011 -13.510 -4.706 1.00 93.75 82 LYS A O 1
ATOM 673 N N . ILE A 1 83 ? 1.542 -11.913 -4.114 1.00 91.88 83 ILE A N 1
ATOM 674 C CA . ILE A 1 83 ? 1.526 -12.240 -2.687 1.00 91.88 83 ILE A CA 1
ATOM 675 C C . ILE A 1 83 ? 0.103 -12.472 -2.229 1.00 91.88 83 ILE A C 1
ATOM 677 O O . ILE A 1 83 ? -0.775 -11.649 -2.473 1.00 91.88 83 ILE A O 1
ATOM 681 N N . GLU A 1 84 ? -0.109 -13.578 -1.529 1.00 92.38 84 GLU A N 1
ATOM 682 C CA . GLU A 1 84 ? -1.344 -13.805 -0.793 1.00 92.38 84 GLU A CA 1
ATOM 683 C C . GLU A 1 84 ? -1.248 -13.138 0.577 1.00 92.38 84 GLU A C 1
ATOM 685 O O . GLU A 1 84 ? -0.270 -13.304 1.308 1.00 92.38 84 GLU A O 1
ATOM 690 N N . VAL A 1 85 ? -2.253 -12.332 0.894 1.00 90.06 85 VAL A N 1
ATOM 691 C CA . VAL A 1 85 ? -2.323 -11.529 2.110 1.00 90.06 85 VAL A CA 1
ATOM 692 C C . VAL A 1 85 ? -3.643 -11.818 2.801 1.00 90.06 85 VAL A C 1
ATOM 694 O O . VAL A 1 85 ? -4.683 -11.939 2.153 1.00 90.06 85 VAL A O 1
ATOM 697 N N . GLU A 1 86 ? -3.604 -11.931 4.122 1.00 91.69 86 GLU A N 1
ATOM 698 C CA . GLU A 1 86 ? -4.788 -12.176 4.938 1.00 91.69 86 GLU A CA 1
ATOM 699 C C . GLU A 1 86 ? -5.111 -10.921 5.751 1.00 91.69 86 GLU A C 1
ATOM 701 O O . GLU A 1 86 ? -4.246 -10.349 6.422 1.00 91.69 86 GLU A O 1
ATOM 706 N N . SER A 1 87 ? -6.359 -10.457 5.683 1.00 90.94 87 SER A N 1
ATOM 707 C CA . SER A 1 87 ? -6.814 -9.373 6.547 1.00 90.94 87 SER A CA 1
ATOM 708 C C . SER A 1 87 ? -6.995 -9.853 7.977 1.00 90.94 87 SER A C 1
ATOM 710 O O . SER A 1 87 ? -7.109 -11.036 8.286 1.00 90.94 87 SER A O 1
ATOM 712 N N . LYS A 1 88 ? -7.170 -8.900 8.889 1.00 88.69 88 LYS A N 1
ATOM 713 C CA . LYS A 1 88 ? -7.485 -9.205 10.282 1.00 88.69 88 LYS A CA 1
ATOM 714 C C . LYS A 1 88 ? -8.803 -9.966 10.475 1.00 88.69 88 LYS A C 1
ATOM 716 O O . LYS A 1 88 ? -9.004 -10.551 11.539 1.00 88.69 88 LYS A O 1
ATOM 721 N N . LYS A 1 89 ? -9.729 -9.910 9.512 1.00 89.12 89 LYS A N 1
ATOM 722 C CA . LYS A 1 89 ? -10.983 -10.680 9.555 1.00 89.12 89 LYS A CA 1
ATOM 723 C C . LYS A 1 89 ? -10.844 -12.078 8.936 1.00 89.12 89 LYS A C 1
ATOM 725 O O . LYS A 1 89 ? -11.847 -12.780 8.873 1.00 89.12 89 LYS A O 1
ATOM 730 N N . GLY A 1 90 ? -9.645 -12.473 8.504 1.00 90.44 90 GLY A N 1
ATOM 731 C CA . GLY A 1 90 ? -9.385 -13.770 7.879 1.00 90.44 90 GLY A CA 1
ATOM 732 C C . GLY A 1 90 ? -9.761 -13.834 6.399 1.00 90.44 90 GLY A C 1
ATOM 733 O O . GLY A 1 90 ? -9.831 -14.923 5.841 1.00 90.44 90 GLY A O 1
ATOM 734 N N . GLN A 1 91 ? -10.045 -12.696 5.756 1.00 91.44 91 GLN A N 1
ATOM 735 C CA . GLN A 1 91 ? -10.284 -12.678 4.313 1.00 91.44 91 GLN A CA 1
ATOM 736 C C . GLN A 1 91 ? -8.948 -12.715 3.579 1.00 91.44 91 GLN A C 1
ATOM 738 O O . GLN A 1 91 ? -8.002 -12.040 3.984 1.00 91.44 91 GLN A O 1
ATOM 743 N N . GLN A 1 92 ? -8.883 -13.482 2.495 1.00 93.25 92 GLN A N 1
ATOM 744 C CA . GLN A 1 92 ? -7.671 -13.639 1.704 1.00 93.25 92 GLN A CA 1
ATOM 745 C C . GLN A 1 92 ? -7.740 -12.808 0.425 1.00 93.25 92 GLN A C 1
ATOM 747 O O . GLN A 1 92 ? -8.780 -12.692 -0.230 1.00 93.25 92 GLN A O 1
ATOM 752 N N . PHE A 1 93 ? -6.606 -12.232 0.050 1.00 92.19 93 PHE A N 1
ATOM 753 C CA . PHE A 1 93 ? -6.463 -11.401 -1.137 1.00 92.19 93 PHE A CA 1
ATOM 754 C C . PHE A 1 93 ? -5.136 -11.709 -1.819 1.00 92.19 93 PHE A C 1
ATOM 756 O O . PHE A 1 93 ? -4.175 -12.108 -1.167 1.00 92.19 93 PHE A O 1
ATOM 763 N N . LYS A 1 94 ? -5.064 -11.483 -3.128 1.00 93.12 94 LYS A N 1
ATOM 764 C CA . LYS A 1 94 ? -3.809 -11.433 -3.875 1.00 93.12 94 LYS A CA 1
ATOM 765 C C . LYS A 1 94 ? -3.445 -9.988 -4.154 1.00 93.12 94 LYS A C 1
ATOM 767 O O . LYS A 1 94 ? -4.238 -9.259 -4.747 1.00 93.12 94 LYS A O 1
ATOM 772 N N . LEU A 1 95 ? -2.247 -9.606 -3.732 1.00 93.94 95 LEU A N 1
ATOM 773 C CA . LEU A 1 95 ? -1.570 -8.387 -4.137 1.00 93.94 95 LEU A CA 1
ATOM 774 C C . LEU A 1 95 ? -0.619 -8.725 -5.282 1.00 93.94 95 LEU A C 1
ATOM 776 O O . LEU A 1 95 ? 0.250 -9.586 -5.145 1.00 93.94 95 LEU A O 1
ATOM 780 N N . TYR A 1 96 ? -0.778 -8.018 -6.386 1.00 95.12 96 TYR A N 1
ATOM 781 C CA . TYR A 1 96 ? 0.156 -8.005 -7.500 1.00 95.12 96 TYR A CA 1
ATOM 782 C C . TYR A 1 96 ? 0.861 -6.664 -7.461 1.00 95.12 96 TYR A C 1
ATOM 784 O O . TYR A 1 96 ? 0.200 -5.640 -7.306 1.00 95.12 96 TYR A O 1
ATOM 792 N N . THR A 1 97 ? 2.179 -6.657 -7.577 1.00 95.56 97 THR A N 1
ATOM 793 C CA . THR A 1 97 ? 2.958 -5.421 -7.610 1.00 95.56 97 THR A CA 1
ATOM 794 C C . THR A 1 97 ? 4.226 -5.615 -8.421 1.00 95.56 97 THR A C 1
ATOM 796 O O . THR A 1 97 ? 4.742 -6.726 -8.491 1.00 95.56 97 THR A O 1
ATOM 799 N N . GLY A 1 98 ? 4.717 -4.552 -9.040 1.00 95.50 98 GLY A N 1
ATOM 800 C CA . GLY A 1 98 ? 5.893 -4.615 -9.892 1.00 95.50 98 GLY A CA 1
ATOM 801 C C . GLY A 1 98 ? 6.279 -3.243 -10.412 1.00 95.50 98 GLY A C 1
ATOM 802 O O . GLY A 1 98 ? 5.923 -2.218 -9.815 1.00 95.50 98 GLY A O 1
ATOM 803 N N . VAL A 1 99 ? 7.016 -3.230 -11.519 1.00 95.88 99 VAL A N 1
ATOM 804 C CA . VAL A 1 99 ? 7.521 -1.999 -12.135 1.00 95.88 99 VAL A CA 1
ATOM 805 C C . VAL A 1 99 ? 7.152 -1.952 -13.612 1.00 95.88 99 VAL A C 1
ATOM 807 O O . VAL A 1 99 ? 7.635 -2.750 -14.410 1.00 95.88 99 VAL A O 1
ATOM 810 N N . GLU A 1 100 ? 6.356 -0.955 -13.977 1.00 94.50 100 GLU A N 1
ATOM 811 C CA . GLU A 1 100 ? 6.120 -0.550 -15.355 1.00 94.50 100 GLU A CA 1
ATOM 812 C C . GLU A 1 100 ? 7.322 0.269 -15.845 1.00 94.50 100 GLU A C 1
ATOM 814 O O . GLU A 1 100 ? 7.713 1.274 -15.243 1.00 94.50 100 GLU A O 1
ATOM 819 N N . LYS A 1 101 ? 7.932 -0.173 -16.947 1.00 89.88 101 LYS A N 1
ATOM 820 C CA . LYS A 1 101 ? 9.095 0.490 -17.550 1.00 89.88 101 LYS A CA 1
ATOM 821 C 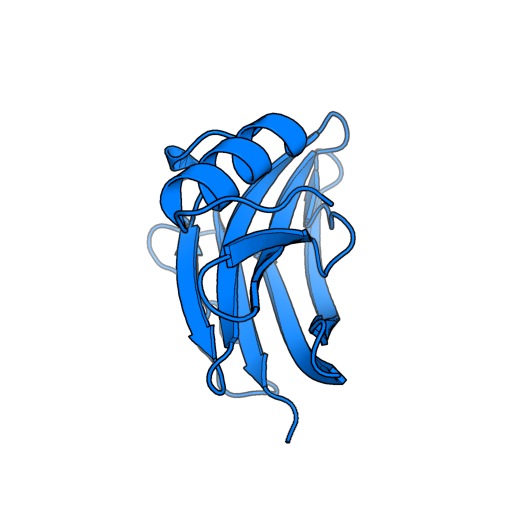C . LYS A 1 101 ? 8.700 1.767 -18.280 1.00 89.88 101 LYS A C 1
ATOM 823 O O . LYS A 1 101 ? 9.534 2.663 -18.403 1.00 89.88 101 LYS A O 1
ATOM 828 N N . ASN A 1 102 ? 7.462 1.842 -18.766 1.00 90.62 102 ASN A N 1
ATOM 829 C CA . ASN A 1 102 ? 6.921 2.995 -19.472 1.00 90.62 102 ASN A CA 1
ATOM 830 C C . ASN A 1 102 ? 5.660 3.555 -18.780 1.00 90.62 102 ASN A C 1
ATOM 832 O O . ASN A 1 102 ? 4.553 3.431 -19.306 1.00 90.62 102 ASN A O 1
ATOM 836 N N . PRO A 1 103 ? 5.804 4.193 -17.604 1.00 90.06 103 PRO A N 1
ATOM 837 C CA . PRO A 1 103 ? 4.667 4.661 -16.807 1.00 90.06 103 PRO A CA 1
ATOM 838 C C . PRO A 1 103 ? 3.755 5.679 -17.504 1.00 90.06 103 PRO A C 1
ATOM 840 O O . PRO A 1 103 ? 2.590 5.816 -17.134 1.00 90.06 103 PRO A O 1
ATOM 843 N N . GLU A 1 104 ? 4.259 6.411 -18.499 1.00 88.25 104 GLU A N 1
ATOM 844 C CA . GLU A 1 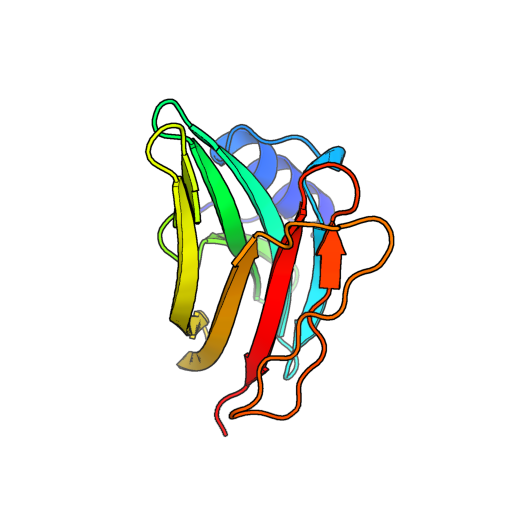104 ? 3.463 7.386 -19.258 1.00 88.25 104 GLU A CA 1
ATOM 845 C C . GLU A 1 104 ? 2.472 6.713 -20.220 1.00 88.25 104 GLU A C 1
ATOM 847 O O . GLU A 1 104 ? 1.471 7.317 -20.612 1.00 88.25 104 GLU A O 1
ATOM 852 N N . LYS A 1 105 ? 2.753 5.467 -20.616 1.00 87.62 105 LYS A N 1
ATOM 853 C CA . LYS A 1 105 ? 1.923 4.647 -21.506 1.00 87.62 105 LYS A CA 1
ATOM 854 C C . LYS A 1 105 ? 1.935 3.200 -21.006 1.00 87.62 105 LYS A C 1
ATOM 856 O O . LYS A 1 105 ? 2.540 2.353 -21.663 1.00 87.62 105 LYS A O 1
ATOM 861 N N . PRO A 1 106 ? 1.313 2.940 -19.846 1.00 86.56 106 PRO A N 1
ATOM 862 C CA . PRO A 1 106 ? 1.345 1.623 -19.239 1.00 86.56 106 PRO A CA 1
ATOM 863 C C . PRO A 1 106 ? 0.593 0.629 -20.123 1.00 86.56 106 PRO A C 1
ATOM 865 O O . PRO A 1 106 ? -0.537 0.894 -20.545 1.00 86.56 106 PRO A O 1
ATOM 868 N N . ASP A 1 107 ? 1.219 -0.508 -20.394 1.00 85.69 107 ASP A N 1
ATOM 869 C CA . ASP A 1 107 ? 0.625 -1.640 -21.107 1.00 85.69 107 ASP A CA 1
ATOM 870 C C . ASP A 1 107 ? 0.626 -2.923 -20.265 1.00 85.69 107 ASP A C 1
ATOM 872 O O . ASP A 1 107 ? 0.143 -3.963 -20.718 1.00 85.69 107 ASP A O 1
ATOM 876 N N . VAL A 1 108 ? 1.085 -2.837 -19.011 1.00 87.75 108 VAL A N 1
ATOM 877 C CA . VAL A 1 108 ? 1.025 -3.930 -18.045 1.00 87.75 108 VAL A CA 1
ATOM 878 C C . VAL A 1 108 ? -0.401 -4.468 -17.862 1.00 87.75 108 VAL A C 1
ATOM 880 O O . VAL A 1 108 ? -1.356 -3.755 -17.542 1.00 87.75 108 VAL A O 1
ATOM 883 N N . ILE A 1 109 ? -0.527 -5.784 -18.016 1.00 88.38 109 ILE A N 1
ATOM 884 C CA . ILE A 1 109 ? -1.723 -6.566 -17.709 1.00 88.38 109 ILE A CA 1
ATOM 885 C C . ILE A 1 109 ? -1.269 -7.776 -16.899 1.00 88.38 109 ILE A C 1
ATOM 887 O O . ILE A 1 109 ? -0.314 -8.462 -17.253 1.00 88.38 109 ILE A O 1
ATOM 891 N N . ILE A 1 110 ? -1.974 -8.073 -15.811 1.00 88.50 110 ILE A N 1
ATOM 892 C CA . ILE A 1 110 ? -1.792 -9.323 -15.072 1.00 88.50 110 ILE A CA 1
ATOM 893 C C . ILE A 1 110 ? -2.569 -10.400 -15.838 1.00 88.50 110 ILE A C 1
ATOM 895 O O . ILE A 1 110 ? -3.745 -10.635 -15.554 1.00 88.50 110 ILE A O 1
ATOM 899 N N . GLU A 1 111 ? -1.929 -10.988 -16.855 1.00 81.62 111 GLU A N 1
ATOM 900 C CA . GLU A 1 111 ? -2.564 -11.842 -17.877 1.00 81.62 111 GLU A CA 1
ATOM 901 C C . GLU A 1 111 ? -3.394 -12.985 -17.283 1.00 81.62 111 GLU A C 1
ATOM 903 O O . GLU A 1 111 ? -4.562 -13.133 -17.640 1.00 81.62 111 GLU A O 1
ATOM 908 N N . ASP A 1 112 ? -2.840 -13.713 -16.306 1.00 82.12 112 ASP A N 1
ATOM 909 C CA . ASP A 1 112 ? -3.509 -14.833 -15.621 1.00 82.12 112 ASP A CA 1
ATOM 910 C C . ASP A 1 112 ? -4.853 -14.453 -14.979 1.00 82.12 112 ASP A C 1
ATOM 912 O O . ASP A 1 112 ? -5.694 -15.309 -14.703 1.00 82.12 112 ASP A O 1
ATOM 916 N N . GLU A 1 113 ? -5.051 -13.169 -14.685 1.00 85.06 113 GLU A N 1
ATOM 917 C CA . GLU A 1 113 ? -6.229 -12.664 -13.988 1.00 85.06 113 GLU A CA 1
ATOM 918 C C . GLU A 1 113 ? -7.067 -11.711 -14.850 1.00 85.06 113 GLU A C 1
ATOM 920 O O . GLU A 1 113 ? -8.176 -11.363 -14.440 1.00 85.06 113 GLU A O 1
ATOM 925 N N . GLY A 1 114 ? -6.551 -11.281 -16.009 1.00 86.00 114 GLY A N 1
ATOM 926 C CA . GLY A 1 114 ? -7.168 -10.275 -16.875 1.00 86.00 114 GLY A CA 1
ATOM 927 C C . GLY A 1 114 ? -7.328 -8.905 -16.206 1.00 86.00 114 GLY A C 1
ATOM 928 O O . GLY A 1 114 ? -8.330 -8.232 -16.437 1.00 86.00 114 GLY A O 1
ATOM 929 N N . ILE A 1 115 ? -6.391 -8.511 -15.333 1.00 89.38 115 ILE A N 1
ATOM 930 C CA . ILE A 1 115 ? -6.478 -7.268 -14.546 1.00 89.38 115 ILE A CA 1
ATOM 931 C C . ILE A 1 115 ? -5.483 -6.231 -15.062 1.00 89.38 115 ILE A C 1
ATOM 933 O O . ILE A 1 115 ? -4.291 -6.513 -15.169 1.00 89.38 115 ILE A O 1
ATOM 937 N N . THR A 1 116 ? -5.963 -5.010 -15.291 1.00 93.19 116 THR A N 1
ATOM 938 C CA . THR A 1 116 ? -5.115 -3.828 -15.489 1.00 93.19 116 THR A CA 1
ATOM 939 C C . THR A 1 116 ? -4.781 -3.217 -14.123 1.00 93.19 116 THR A C 1
ATOM 941 O O . THR A 1 116 ? -5.705 -2.804 -13.415 1.00 93.19 116 THR A O 1
ATOM 944 N N . PRO A 1 117 ? -3.504 -3.189 -13.704 1.00 95.12 117 PRO A N 1
ATOM 945 C CA . PRO A 1 117 ? -3.112 -2.606 -12.430 1.00 95.12 117 PRO A CA 1
ATOM 946 C C . PRO A 1 117 ? -3.140 -1.073 -12.471 1.00 95.12 117 PRO A C 1
ATOM 948 O O . PRO A 1 117 ? -3.086 -0.448 -13.529 1.00 95.12 117 PRO A O 1
ATOM 951 N N . ILE A 1 118 ? -3.179 -0.466 -11.289 1.00 95.38 118 ILE A N 1
ATOM 952 C CA . ILE A 1 118 ? -2.973 0.970 -11.110 1.00 95.38 118 ILE A CA 1
ATOM 953 C C . ILE A 1 118 ? -1.470 1.230 -11.135 1.00 95.38 118 ILE A C 1
ATOM 955 O O . ILE A 1 118 ? -0.725 0.592 -10.390 1.00 95.38 118 ILE A O 1
ATOM 959 N N . VAL A 1 119 ? -1.036 2.168 -11.978 1.00 96.44 119 VAL A N 1
ATOM 960 C CA . VAL A 1 119 ? 0.373 2.546 -12.147 1.00 96.44 119 VAL A CA 1
ATOM 961 C C . VAL A 1 119 ? 0.604 3.943 -11.578 1.00 96.44 119 VAL A C 1
ATOM 963 O O . VAL A 1 119 ? -0.045 4.904 -11.989 1.00 96.44 119 VAL A O 1
ATOM 966 N N . ASP A 1 120 ? 1.553 4.065 -10.653 1.00 95.50 120 ASP A N 1
ATOM 967 C CA . ASP A 1 120 ? 2.083 5.348 -10.203 1.00 95.50 120 ASP A CA 1
ATOM 968 C C . ASP A 1 120 ? 3.034 5.903 -11.265 1.00 95.50 120 ASP A C 1
ATOM 970 O O . ASP A 1 120 ? 4.154 5.416 -11.432 1.00 95.50 120 ASP A O 1
ATOM 974 N N . GLN A 1 121 ? 2.594 6.933 -11.987 1.00 93.50 121 GLN A N 1
ATOM 975 C CA . GLN A 1 121 ? 3.349 7.470 -13.119 1.00 93.50 121 GLN A CA 1
ATOM 97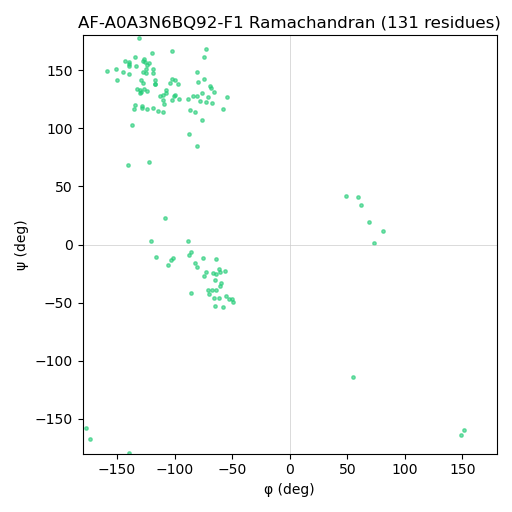6 C C . GLN A 1 121 ? 4.704 8.072 -12.718 1.00 93.50 121 GLN A C 1
ATOM 978 O O . GLN A 1 121 ? 5.626 8.101 -13.529 1.00 93.50 121 GLN A O 1
ATOM 983 N N . GLU A 1 122 ? 4.844 8.530 -11.471 1.00 92.62 122 GLU A N 1
ATOM 984 C CA . GLU A 1 122 ? 6.091 9.117 -10.971 1.00 92.62 122 GLU A CA 1
ATOM 985 C C . GLU A 1 122 ? 7.195 8.064 -10.814 1.00 92.62 122 GLU A C 1
ATOM 987 O O . GLU A 1 122 ? 8.355 8.301 -11.155 1.00 92.62 122 GLU A O 1
ATOM 992 N N . THR A 1 123 ? 6.849 6.894 -10.275 1.00 93.25 123 THR A N 1
ATOM 993 C CA . THR A 1 123 ? 7.835 5.868 -9.905 1.00 93.25 123 THR A CA 1
ATOM 994 C C . THR A 1 123 ? 7.859 4.675 -10.855 1.00 93.25 123 THR A C 1
ATOM 996 O O . THR A 1 123 ? 8.836 3.917 -10.854 1.00 93.25 123 THR A O 1
ATOM 999 N N . GLY A 1 124 ? 6.810 4.497 -11.659 1.00 95.25 124 GLY A N 1
ATOM 1000 C CA . GLY A 1 124 ? 6.556 3.285 -12.432 1.00 95.25 124 GLY A CA 1
ATOM 1001 C C . GLY A 1 124 ? 6.088 2.107 -11.584 1.00 95.25 124 GLY A C 1
ATOM 1002 O O . GLY A 1 124 ? 5.870 1.028 -12.121 1.00 95.25 124 GLY A O 1
ATOM 1003 N N . LEU A 1 125 ? 5.929 2.264 -10.267 1.00 96.69 125 LEU A N 1
ATOM 1004 C CA . LEU A 1 125 ? 5.401 1.193 -9.431 1.00 96.69 125 LEU A CA 1
ATOM 1005 C C . LEU A 1 125 ? 3.933 0.955 -9.773 1.00 96.69 125 LEU A C 1
ATOM 1007 O O . LEU A 1 125 ? 3.155 1.902 -9.863 1.00 96.69 125 LEU A O 1
ATOM 1011 N N . TYR A 1 126 ? 3.539 -0.305 -9.910 1.00 96.88 126 TYR A N 1
ATOM 1012 C CA . TYR A 1 126 ? 2.138 -0.656 -10.108 1.00 96.88 126 TYR A CA 1
ATOM 1013 C C . TYR A 1 126 ? 1.637 -1.603 -9.027 1.00 96.88 126 TYR A C 1
ATOM 1015 O O . TYR A 1 126 ? 2.415 -2.365 -8.439 1.00 96.88 126 TYR A O 1
ATOM 1023 N N . TYR A 1 127 ? 0.323 -1.606 -8.805 1.00 95.50 127 TYR A N 1
ATOM 1024 C CA . TYR A 1 127 ? -0.338 -2.655 -8.039 1.00 95.50 127 TYR A CA 1
ATOM 1025 C C . TYR A 1 127 ? -1.721 -3.024 -8.574 1.00 95.50 127 TYR A C 1
ATOM 1027 O O . TYR A 1 127 ? -2.412 -2.234 -9.211 1.00 95.50 127 TYR A O 1
ATOM 1035 N N . ALA A 1 128 ? -2.156 -4.228 -8.225 1.00 94.75 128 ALA A N 1
ATOM 1036 C CA . ALA A 1 128 ? -3.558 -4.615 -8.224 1.00 94.75 128 ALA A CA 1
ATOM 1037 C C . ALA A 1 128 ? -3.848 -5.468 -6.990 1.00 94.75 128 ALA A C 1
ATOM 1039 O O . ALA A 1 128 ? -3.001 -6.250 -6.555 1.00 94.75 128 ALA A O 1
ATOM 1040 N N . ILE A 1 129 ? -5.058 -5.356 -6.445 1.00 92.44 129 ILE A N 1
ATOM 1041 C CA . ILE A 1 129 ? -5.519 -6.200 -5.344 1.00 92.44 129 ILE A CA 1
ATOM 1042 C C . ILE A 1 129 ? -6.811 -6.914 -5.734 1.00 92.44 129 ILE A C 1
ATOM 1044 O O . ILE A 1 129 ? -7.750 -6.306 -6.244 1.00 92.44 129 ILE A O 1
ATOM 1048 N N . LYS A 1 130 ? -6.856 -8.225 -5.497 1.00 91.31 130 LYS A N 1
ATOM 1049 C CA . LYS A 1 130 ? -7.999 -9.081 -5.823 1.00 91.31 130 LYS A CA 1
ATOM 1050 C C . LYS A 1 130 ? -8.384 -9.918 -4.612 1.00 91.31 130 LYS A C 1
ATOM 1052 O O . LYS A 1 130 ? -7.531 -10.577 -4.031 1.00 91.31 130 LYS A O 1
ATOM 1057 N N . SER A 1 131 ? -9.664 -9.943 -4.254 1.00 90.38 131 SER A N 1
ATOM 1058 C CA . SER A 1 131 ? -10.163 -10.882 -3.243 1.00 90.38 131 SER A CA 1
ATOM 1059 C C . SER A 1 131 ? -10.139 -12.320 -3.760 1.00 90.38 131 SER A C 1
ATOM 1061 O O . SER A 1 131 ? -10.536 -12.596 -4.894 1.00 90.38 131 SER A O 1
ATOM 1063 N N . LEU A 1 132 ? -9.688 -13.231 -2.902 1.00 87.06 132 LEU A N 1
ATOM 1064 C CA . LEU A 1 132 ? -9.898 -14.664 -3.047 1.00 87.06 132 LEU A CA 1
ATOM 1065 C C . LEU A 1 132 ? -11.230 -14.988 -2.365 1.00 87.06 132 LEU A C 1
ATOM 1067 O O . LEU A 1 132 ? -11.452 -14.560 -1.233 1.00 87.06 132 LEU A O 1
ATOM 1071 N N . LYS A 1 133 ? -12.141 -15.621 -3.109 1.00 67.75 133 LYS A N 1
ATOM 1072 C CA . LYS A 1 133 ? -13.468 -16.008 -2.611 1.00 67.75 133 LYS A CA 1
ATOM 1073 C C . LYS A 1 133 ? -13.371 -17.003 -1.464 1.00 67.75 133 LYS A C 1
ATOM 1075 O O . LYS A 1 133 ? -12.495 -17.889 -1.556 1.00 67.75 133 LYS A O 1
#

Mean predicted aligned error: 3.56 Å

Foldseek 3Di:
DDKDLDLVVQVVVVCVVLVHDPVQFPDWDADPNWIKTKGKDADPFAIAIFMWTFDDDDRMTHTGTFDDGDHQDGPVGGHWDWDWTADPVRWIKIKIKIFAPQLVDGPDAPVVVRDDWDADSVGRITIDMGTDD

pLDDT: mean 93.06, std 4.5, range [67.75, 97.94]

Solvent-accessible surface area (backbone atoms only — not comparable to full-atom values): 7620 Å² total; per-residue (Å²): 131,63,78,28,78,40,60,67,60,13,49,56,51,38,30,60,76,70,73,47,55,77,88,31,52,77,46,76,47,74,58,95,93,41,41,36,40,34,28,50,49,79,58,97,75,27,31,32,58,40,43,27,33,53,48,74,56,95,74,30,18,21,46,41,76,48,56,75,85,46,71,26,37,38,94,92,46,69,42,75,48,80,42,82,35,51,48,98,86,70,50,42,29,38,41,37,38,26,62,46,91,46,41,92,67,72,78,71,58,47,69,99,74,74,40,73,51,55,65,42,59,91,78,13,42,31,36,41,77,43,80,54,132

Sequence (133 aa):
MKWFNSEEKAIEYGLQNEKIKESDILEILDLNGERFVVFKFKVSEGEGINVAQIAKKKKKYSWYTITNRIVVKSKQGSLDAKIEVESKKGQQFKLYTGVEKNPEKPDVIIEDEGITPIVDQETGLYYAIKSLK

Secondary structure (DSSP, 8-state):
---BSSHHHHHHHHHHHHT--GGGEEEEEEETTEEEEEEEEEETTEEEEEEEEEEEETTEEEEEE-S--EEEEETTEE--EEEEEE-TTS-EEEEEEEE-S-TTS----BGGGTBPPEE-TTT-EEEEEEE--

Radius of gyration: 14.82 Å; Cα contacts (8 Å, |Δi|>4): 278; chains: 1; bounding box: 37×28×40 Å